Protein AF-A0A6P2B1A9-F1 (afdb_monomer_lite)

Radius of gyration: 12.59 Å; chains: 1; bounding box: 27×20×36 Å

Foldseek 3Di:
DQWDPDFQPQVVVVVVDDRTDDQVPCVVQWDDPPSHDIDGWDQDPVRDTDPPPD

Structure (mmCIF, N/CA/C/O backbone):
data_AF-A0A6P2B1A9-F1
#
_entry.id   AF-A0A6P2B1A9-F1
#
loop_
_atom_site.group_PDB
_atom_site.id
_atom_site.type_symbol
_atom_site.label_atom_id
_atom_site.label_alt_id
_atom_site.label_comp_id
_atom_site.label_asym_id
_atom_site.label_entity_id
_atom_site.label_seq_id
_atom_site.pdbx_PDB_ins_code
_atom_site.Cartn_x
_atom_site.Cartn_y
_atom_site.Cartn_z
_atom_site.occupancy
_atom_site.B_iso_or_equiv
_atom_site.auth_seq_id
_atom_site.auth_comp_id
_atom_site.auth_asym_id
_atom_site.auth_atom_id
_atom_site.pdbx_PDB_model_num
ATOM 1 N N . MET A 1 1 ? 12.465 3.283 0.285 1.00 62.06 1 MET A N 1
ATOM 2 C CA . MET A 1 1 ? 11.868 2.558 -0.859 1.00 62.06 1 MET A CA 1
ATOM 3 C C . MET A 1 1 ? 10.674 1.774 -0.327 1.00 62.06 1 MET A C 1
ATOM 5 O O . MET A 1 1 ? 10.876 1.013 0.603 1.00 62.06 1 MET A O 1
ATOM 9 N N . GLY A 1 2 ? 9.458 2.017 -0.826 1.00 76.56 2 GLY A N 1
ATOM 10 C CA . GLY A 1 2 ? 8.211 1.367 -0.379 1.00 76.56 2 GLY A CA 1
ATOM 11 C C . GLY A 1 2 ? 7.434 0.837 -1.580 1.00 76.56 2 GLY A C 1
ATOM 12 O O . GLY A 1 2 ? 6.387 1.368 -1.925 1.00 76.56 2 GLY A O 1
ATOM 13 N N . LYS A 1 3 ? 8.038 -0.111 -2.295 1.00 85.44 3 LYS A N 1
ATOM 14 C CA . LYS A 1 3 ? 7.522 -0.721 -3.526 1.00 85.44 3 LYS A CA 1
ATOM 15 C C . LYS A 1 3 ? 7.647 -2.232 -3.403 1.00 85.44 3 LYS A C 1
ATOM 17 O O . LYS A 1 3 ? 8.489 -2.704 -2.637 1.00 85.44 3 LYS A O 1
ATOM 22 N N . TRP A 1 4 ? 6.867 -2.965 -4.185 1.00 85.06 4 TRP A N 1
ATOM 23 C CA . TRP A 1 4 ? 7.036 -4.409 -4.282 1.00 85.06 4 TRP A CA 1
ATOM 24 C C . TRP A 1 4 ? 8.390 -4.763 -4.902 1.00 85.06 4 TRP A C 1
ATOM 26 O O . TRP A 1 4 ? 8.887 -4.064 -5.786 1.00 85.06 4 TRP A O 1
ATOM 36 N N . LEU A 1 5 ? 8.988 -5.853 -4.419 1.00 88.44 5 LEU A N 1
ATOM 37 C CA . LEU A 1 5 ? 10.228 -6.408 -4.975 1.00 88.44 5 LEU A CA 1
ATOM 38 C C . LEU A 1 5 ? 9.966 -7.288 -6.209 1.00 88.44 5 LEU A C 1
ATOM 40 O O . LEU A 1 5 ? 10.886 -7.580 -6.967 1.00 88.44 5 LEU A O 1
ATOM 44 N N . SER A 1 6 ? 8.711 -7.683 -6.415 1.00 88.75 6 SER A N 1
ATOM 45 C CA . SER A 1 6 ? 8.203 -8.448 -7.552 1.00 88.75 6 SER A CA 1
ATOM 46 C C . SER A 1 6 ? 6.944 -7.781 -8.112 1.00 88.75 6 SER A C 1
ATOM 48 O O . SER A 1 6 ? 6.409 -6.855 -7.508 1.00 88.75 6 SER A O 1
ATOM 50 N N . VAL A 1 7 ? 6.476 -8.238 -9.273 1.00 88.31 7 VAL A N 1
ATOM 51 C CA . VAL A 1 7 ? 5.218 -7.765 -9.869 1.00 88.31 7 VAL A CA 1
ATOM 52 C C . VAL A 1 7 ? 4.033 -8.125 -8.961 1.00 88.31 7 VAL A C 1
ATOM 54 O O . VAL A 1 7 ? 3.933 -9.269 -8.521 1.00 88.31 7 VAL A O 1
ATOM 57 N N . ASP A 1 8 ? 3.153 -7.156 -8.700 1.00 87.12 8 ASP A N 1
ATOM 58 C CA . ASP A 1 8 ? 1.854 -7.344 -8.041 1.00 87.12 8 ASP A CA 1
ATOM 59 C C . ASP A 1 8 ? 0.980 -8.302 -8.880 1.00 87.12 8 ASP A C 1
ATOM 61 O O . ASP A 1 8 ? 0.706 -7.999 -10.049 1.00 87.12 8 ASP A O 1
ATOM 65 N N . PRO A 1 9 ? 0.517 -9.438 -8.322 1.00 87.25 9 PRO A N 1
ATOM 66 C CA . PRO A 1 9 ? -0.374 -10.369 -9.014 1.00 87.25 9 PRO A CA 1
ATOM 67 C C . PRO A 1 9 ? -1.666 -9.733 -9.550 1.00 87.25 9 PRO A C 1
ATOM 69 O O . PRO A 1 9 ? -2.217 -10.224 -10.533 1.00 87.25 9 PRO A O 1
ATOM 72 N N . MET A 1 10 ? -2.143 -8.642 -8.941 1.00 87.06 10 MET A N 1
ATO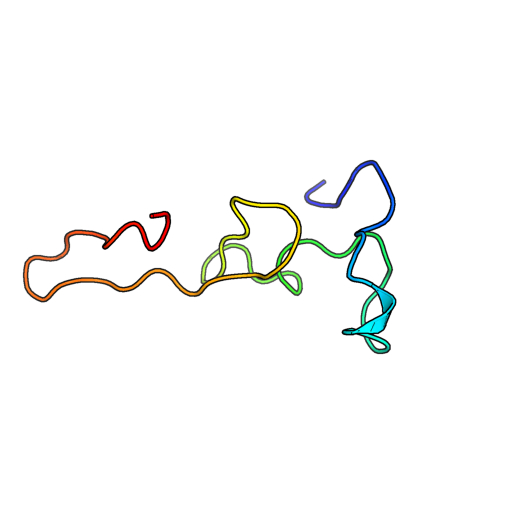M 73 C CA . MET A 1 10 ? -3.370 -7.934 -9.328 1.00 87.06 10 MET A CA 1
ATOM 74 C C . MET A 1 10 ? -3.099 -6.637 -10.102 1.00 87.06 10 MET A C 1
ATOM 76 O O . MET A 1 10 ? -3.978 -5.778 -10.215 1.00 87.06 10 MET A O 1
ATOM 80 N N . HIS A 1 11 ? -1.909 -6.480 -10.693 1.00 86.12 11 HIS A N 1
ATOM 81 C CA . HIS A 1 11 ? -1.582 -5.274 -11.460 1.00 86.12 11 HIS A CA 1
ATOM 82 C C . HIS A 1 11 ? -2.542 -5.029 -12.645 1.00 86.12 11 HIS A C 1
ATOM 84 O O . HIS A 1 11 ? -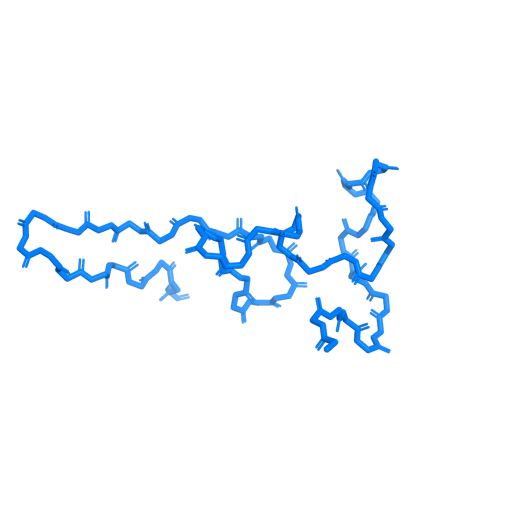2.720 -3.884 -13.063 1.00 86.12 11 HIS A O 1
ATOM 90 N N . SER A 1 12 ? -3.158 -6.082 -13.200 1.00 86.69 12 SER A N 1
ATOM 91 C CA . SER A 1 12 ? -4.125 -5.987 -14.305 1.00 86.69 12 SER A CA 1
ATOM 92 C C . SER A 1 12 ? -5.399 -5.248 -13.904 1.00 86.69 12 SER A C 1
ATOM 94 O O . SER A 1 12 ? -5.929 -4.466 -14.693 1.00 86.69 12 SER A O 1
ATOM 96 N N . GLU A 1 13 ? -5.841 -5.428 -12.659 1.00 86.19 13 GLU A N 1
ATOM 97 C CA . GLU A 1 13 ? -7.021 -4.762 -12.096 1.00 86.19 13 GLU A CA 1
ATOM 98 C C . GLU A 1 13 ? -6.779 -3.260 -11.883 1.00 86.19 13 GLU A C 1
ATOM 100 O O . GLU A 1 13 ? -7.713 -2.468 -11.748 1.00 86.19 13 GLU A O 1
ATOM 105 N N . ARG A 1 14 ? -5.508 -2.839 -11.887 1.00 83.19 14 ARG A N 1
ATOM 106 C CA . ARG A 1 14 ? -5.075 -1.459 -11.658 1.00 83.19 14 ARG A CA 1
ATOM 107 C C . ARG A 1 14 ? -4.223 -0.948 -12.816 1.00 83.19 14 ARG A C 1
ATOM 109 O O . ARG A 1 14 ? -3.090 -0.517 -12.624 1.00 83.19 14 ARG A O 1
ATOM 116 N N . SER A 1 15 ? -4.801 -0.899 -14.016 1.00 83.62 15 SER A N 1
ATOM 117 C CA . SER A 1 15 ? -4.113 -0.466 -15.250 1.00 83.62 15 SER A CA 1
ATOM 118 C C . SER A 1 15 ? -3.466 0.929 -15.198 1.00 83.62 15 SER A C 1
ATOM 120 O O . SER A 1 15 ? -2.591 1.237 -16.003 1.00 83.62 15 SER A O 1
ATOM 122 N N . ARG A 1 16 ? -3.880 1.785 -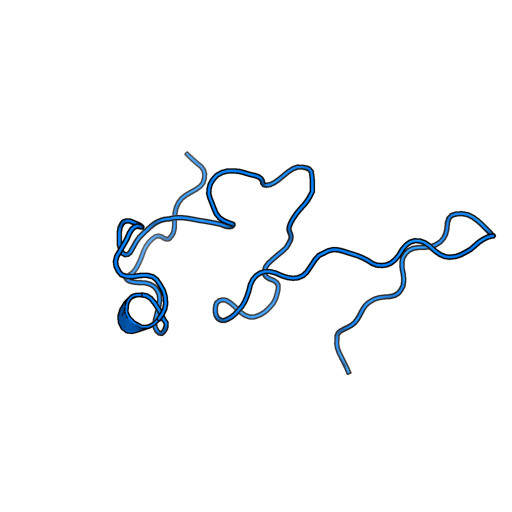14.252 1.00 86.75 16 ARG A N 1
ATOM 123 C CA . ARG A 1 16 ? -3.325 3.134 -14.038 1.00 86.75 16 ARG A CA 1
ATOM 124 C C . ARG A 1 16 ? -2.102 3.171 -13.117 1.00 86.75 16 ARG A C 1
ATOM 126 O O . ARG A 1 16 ? -1.507 4.237 -12.964 1.00 86.75 16 ARG A O 1
ATOM 133 N N . LEU A 1 17 ? -1.744 2.060 -12.477 1.00 87.38 17 LEU A N 1
ATOM 134 C CA . LEU A 1 17 ? -0.621 1.971 -11.546 1.00 87.38 17 LEU A CA 1
ATOM 135 C C . LEU A 1 17 ? 0.507 1.134 -12.140 1.00 87.38 17 LEU A C 1
ATOM 137 O O . LEU A 1 17 ? 0.299 0.268 -12.987 1.00 87.38 17 LEU A O 1
ATOM 141 N N . THR A 1 18 ? 1.731 1.389 -11.682 1.00 89.44 18 THR A N 1
ATOM 142 C CA . THR A 1 18 ? 2.848 0.520 -12.047 1.00 89.44 18 THR A CA 1
ATOM 143 C C . THR A 1 18 ? 2.694 -0.837 -11.352 1.00 89.44 18 THR A C 1
ATOM 145 O O . THR A 1 18 ? 2.221 -0.873 -10.215 1.00 89.44 18 THR A O 1
ATOM 148 N N . PRO A 1 19 ? 3.180 -1.943 -11.947 1.00 89.75 19 PRO A N 1
ATOM 149 C CA . PRO A 1 19 ? 3.087 -3.275 -11.337 1.00 89.75 19 PRO A CA 1
ATOM 150 C C . PRO A 1 19 ? 3.868 -3.449 -10.023 1.00 89.75 19 PRO A C 1
ATOM 152 O O . PRO A 1 19 ? 3.878 -4.527 -9.452 1.00 89.75 19 PRO A O 1
ATOM 155 N N . TYR A 1 20 ? 4.546 -2.402 -9.553 1.00 89.88 20 TYR A N 1
ATOM 156 C CA . TYR A 1 20 ? 5.327 -2.381 -8.315 1.00 89.88 20 TYR A CA 1
ATOM 157 C C . TYR A 1 20 ? 4.780 -1.367 -7.303 1.00 89.88 20 TYR A C 1
ATOM 159 O O . TYR A 1 20 ? 5.442 -1.045 -6.313 1.00 89.88 20 TYR A O 1
ATOM 167 N N . ASN A 1 21 ? 3.611 -0.790 -7.579 1.00 89.06 21 ASN A N 1
ATOM 168 C CA . ASN A 1 21 ? 2.989 0.198 -6.719 1.00 89.06 21 ASN A CA 1
ATOM 169 C C . ASN A 1 21 ? 2.491 -0.458 -5.423 1.00 89.06 21 ASN A C 1
ATOM 171 O O . ASN A 1 21 ? 1.714 -1.404 -5.463 1.00 89.06 21 ASN A O 1
ATOM 175 N N . TYR A 1 22 ? 2.936 0.055 -4.277 1.00 86.50 22 TYR A N 1
ATOM 176 C CA . TYR A 1 22 ? 2.445 -0.382 -2.975 1.00 86.50 22 TYR A CA 1
ATOM 177 C C . TYR A 1 22 ? 1.348 0.577 -2.508 1.00 86.50 22 TYR A C 1
ATOM 179 O O . TYR A 1 22 ? 1.577 1.790 -2.453 1.00 86.50 22 TYR A O 1
ATOM 187 N N . VAL A 1 23 ? 0.171 0.036 -2.174 1.00 88.38 23 VAL A N 1
ATOM 188 C CA . VAL A 1 23 ? -0.973 0.742 -1.556 1.00 88.38 23 VAL A CA 1
ATOM 189 C C . VAL A 1 23 ? -1.318 2.098 -2.189 1.00 88.38 23 VAL A C 1
ATOM 191 O O . VAL A 1 23 ? -1.596 3.075 -1.496 1.00 88.38 23 VAL A O 1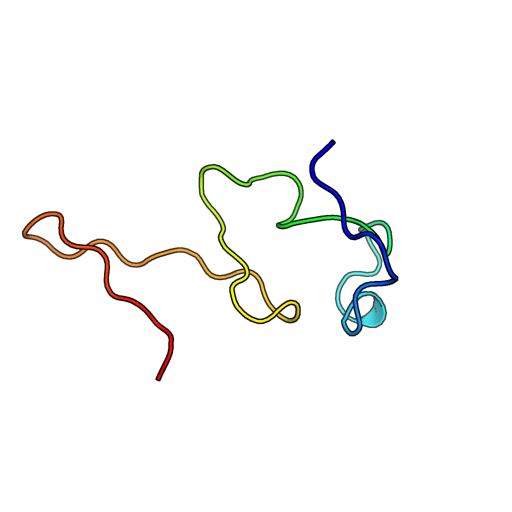
ATOM 194 N N . GLN A 1 24 ? -1.257 2.196 -3.521 1.00 88.19 24 GLN A N 1
ATOM 195 C CA . GLN A 1 24 ? -1.550 3.430 -4.270 1.00 88.19 24 GLN A CA 1
ATOM 196 C C . GLN A 1 24 ? -0.664 4.623 -3.863 1.00 88.19 24 GLN A C 1
ATOM 198 O O . GLN A 1 24 ? -1.054 5.780 -4.004 1.00 88.19 24 GLN A O 1
ATOM 203 N N . ASN A 1 25 ? 0.543 4.352 -3.349 1.00 85.88 25 ASN A N 1
ATOM 204 C CA . ASN A 1 25 ? 1.428 5.322 -2.694 1.00 85.88 25 ASN A CA 1
ATOM 205 C C . ASN A 1 25 ? 0.807 6.041 -1.473 1.00 85.88 25 ASN A C 1
ATOM 207 O O . ASN A 1 25 ? 1.278 7.116 -1.103 1.00 85.88 25 ASN A O 1
ATOM 211 N N . ASN A 1 26 ? -0.209 5.467 -0.818 1.00 87.44 26 ASN A N 1
ATOM 212 C CA . ASN A 1 26 ? -0.863 6.035 0.368 1.00 87.44 26 ASN A CA 1
ATOM 213 C C . ASN A 1 26 ? -0.771 5.112 1.609 1.00 87.44 26 ASN A C 1
ATOM 215 O O . ASN A 1 26 ? -1.794 4.706 2.164 1.00 87.44 26 ASN A O 1
ATOM 219 N N . PRO A 1 27 ? 0.448 4.799 2.093 1.00 86.25 27 PRO A N 1
ATOM 220 C CA . PRO A 1 27 ? 0.668 3.841 3.184 1.00 86.25 27 PRO A CA 1
ATOM 221 C C . PRO A 1 27 ? 0.236 4.3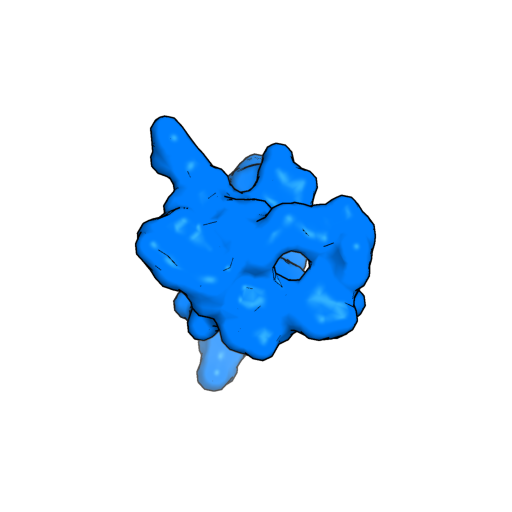35 4.569 1.00 86.25 27 PRO A C 1
ATOM 223 O O . PRO A 1 27 ? 0.305 3.585 5.534 1.00 86.25 27 PRO A O 1
ATOM 226 N N . ILE A 1 28 ? -0.189 5.595 4.686 1.00 85.12 28 ILE A N 1
ATOM 227 C CA . ILE A 1 28 ? -0.732 6.143 5.935 1.00 85.12 28 ILE A CA 1
ATOM 228 C C . ILE A 1 28 ? -2.173 5.668 6.140 1.00 85.12 28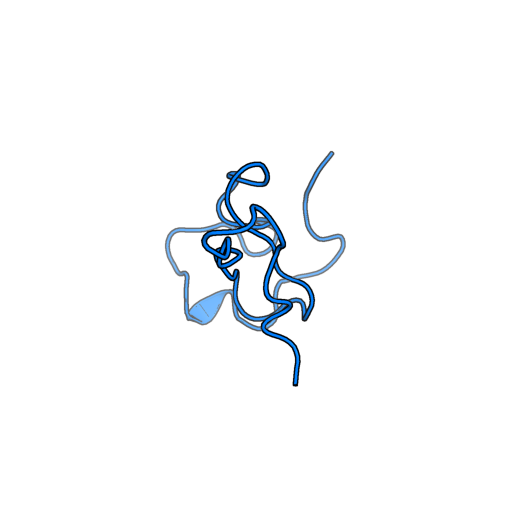 ILE A C 1
ATOM 230 O O . ILE A 1 28 ? -2.590 5.404 7.262 1.00 85.12 28 ILE A O 1
ATOM 234 N N . ASN A 1 29 ? -2.939 5.572 5.051 1.00 84.62 29 ASN A N 1
ATOM 235 C CA . ASN A 1 29 ? -4.371 5.287 5.104 1.00 84.62 29 ASN A CA 1
ATOM 236 C C . ASN A 1 29 ? -4.726 3.870 4.650 1.00 84.62 29 ASN A C 1
ATOM 238 O O . ASN A 1 29 ? -5.849 3.429 4.891 1.00 84.62 29 ASN A O 1
ATOM 242 N N . LEU A 1 30 ? -3.815 3.197 3.947 1.00 86.50 30 LEU A N 1
ATOM 243 C CA . LEU A 1 30 ? -4.054 1.920 3.288 1.00 86.50 30 LEU A CA 1
ATOM 244 C C . LEU A 1 30 ? -2.992 0.904 3.694 1.00 86.50 30 LEU A C 1
ATOM 246 O O . LEU A 1 30 ? -1.807 1.224 3.799 1.00 86.50 30 LEU A O 1
ATOM 250 N N . ILE A 1 31 ? -3.439 -0.329 3.898 1.00 86.69 31 ILE A N 1
ATOM 251 C CA . ILE A 1 31 ? -2.609 -1.468 4.279 1.00 86.69 31 ILE A CA 1
ATOM 252 C C . ILE A 1 31 ? -2.992 -2.621 3.354 1.00 86.69 31 ILE A C 1
ATOM 254 O O . ILE A 1 31 ? -4.175 -2.903 3.206 1.00 86.69 31 ILE A O 1
ATOM 258 N N . ASP A 1 32 ? -2.022 -3.306 2.754 1.00 83.56 32 ASP A N 1
ATOM 259 C CA . ASP A 1 32 ? -2.262 -4.554 2.017 1.00 83.56 32 ASP A CA 1
ATOM 260 C C . ASP A 1 32 ? -1.540 -5.711 2.723 1.00 83.56 32 ASP A C 1
ATOM 262 O O . ASP A 1 32 ? -0.354 -5.940 2.474 1.00 83.56 32 ASP A O 1
ATOM 266 N N . PRO A 1 33 ? -2.213 -6.428 3.642 1.00 82.62 33 PRO A N 1
ATOM 267 C CA . PRO A 1 33 ? -1.591 -7.529 4.372 1.00 82.62 33 PRO A CA 1
ATOM 268 C C . PRO A 1 33 ? -1.383 -8.787 3.523 1.00 82.62 33 PRO A C 1
ATOM 270 O O . PRO A 1 33 ? -0.624 -9.669 3.914 1.00 82.62 33 PRO A O 1
ATOM 273 N N . THR A 1 34 ? -2.095 -8.896 2.399 1.00 82.75 34 THR A N 1
ATOM 274 C CA . THR A 1 34 ? -2.152 -10.113 1.574 1.00 82.75 34 THR A CA 1
ATOM 275 C C . THR A 1 34 ? -1.347 -10.009 0.281 1.00 82.75 34 THR A C 1
ATOM 277 O O . THR A 1 34 ? -1.077 -11.030 -0.346 1.00 82.75 34 THR A O 1
ATOM 280 N N . GLY A 1 35 ? -0.959 -8.795 -0.116 1.00 79.25 35 GLY A N 1
ATOM 281 C CA . GLY A 1 35 ? -0.328 -8.506 -1.404 1.00 79.25 35 GLY A CA 1
ATOM 282 C C . GLY A 1 35 ? -1.278 -8.636 -2.595 1.00 79.25 35 GLY A C 1
ATOM 283 O O . GLY A 1 35 ? -0.834 -8.998 -3.679 1.00 79.25 35 GLY A O 1
ATOM 284 N N . MET A 1 36 ? -2.577 -8.414 -2.380 1.00 81.25 36 MET A N 1
ATOM 285 C CA . MET A 1 36 ? -3.626 -8.561 -3.396 1.00 81.25 36 MET A CA 1
ATOM 286 C C . MET A 1 36 ? -4.434 -7.262 -3.513 1.00 81.25 36 MET A C 1
ATOM 288 O O . MET A 1 36 ? -4.394 -6.548 -4.523 1.00 81.25 36 MET A O 1
ATOM 292 N N . ILE A 1 37 ? -5.167 -6.926 -2.448 1.00 79.81 37 ILE A N 1
ATOM 293 C CA . ILE A 1 37 ? -5.995 -5.726 -2.369 1.00 79.81 37 ILE A CA 1
ATOM 294 C C . ILE A 1 37 ? -5.650 -4.915 -1.128 1.00 79.81 37 ILE A C 1
ATOM 296 O O . ILE A 1 37 ? -5.630 -5.419 -0.009 1.00 79.81 37 ILE A O 1
ATOM 300 N N . ASP A 1 38 ? -5.426 -3.623 -1.352 1.00 80.38 38 ASP A N 1
ATOM 301 C CA . ASP A 1 38 ? -5.287 -2.629 -0.309 1.00 80.38 38 ASP A CA 1
ATOM 302 C C . ASP A 1 38 ? -6.609 -2.448 0.446 1.00 80.38 38 ASP A C 1
ATOM 304 O O . ASP A 1 38 ? -7.678 -2.245 -0.130 1.00 80.38 38 ASP A O 1
ATOM 308 N N . LEU A 1 39 ? -6.520 -2.523 1.767 1.00 83.06 39 LEU A N 1
ATOM 309 C CA . LEU A 1 39 ? -7.624 -2.389 2.700 1.00 83.06 39 LEU A CA 1
ATOM 310 C C . LEU A 1 39 ? -7.469 -1.084 3.476 1.00 83.06 39 LEU A C 1
ATOM 312 O O . LEU A 1 39 ? -6.372 -0.696 3.892 1.00 83.06 39 LEU A O 1
ATOM 316 N N . LYS A 1 40 ? -8.597 -0.416 3.713 1.00 83.00 40 LYS A N 1
ATOM 317 C CA . LYS A 1 40 ? -8.660 0.697 4.657 1.00 83.00 40 LYS A CA 1
ATOM 318 C C . LYS A 1 40 ? -8.982 0.130 6.044 1.00 83.00 40 LYS A C 1
ATOM 320 O O . LYS A 1 40 ? -10.075 -0.416 6.207 1.00 83.00 40 LYS A O 1
ATOM 325 N N . PRO A 1 41 ? -8.089 0.261 7.041 1.00 79.88 41 PRO A N 1
ATOM 326 C CA . PRO A 1 41 ? -8.353 -0.245 8.381 1.00 79.88 41 PRO A CA 1
ATOM 327 C C . PRO A 1 41 ? -9.614 0.407 8.954 1.00 79.88 41 PRO A C 1
ATOM 329 O O . PRO A 1 41 ? -9.799 1.626 8.878 1.00 79.88 41 PRO A O 1
ATOM 332 N N . LYS A 1 42 ? -10.500 -0.415 9.524 1.00 81.88 42 LYS A N 1
ATOM 333 C CA . LYS A 1 42 ? -11.697 0.074 10.207 1.00 81.88 42 LYS A CA 1
ATOM 334 C C . LYS A 1 42 ? -11.335 0.384 11.655 1.00 81.88 42 LYS A C 1
ATOM 336 O O . LYS A 1 42 ? -10.971 -0.518 12.402 1.00 81.88 42 LYS A O 1
ATOM 341 N N . VAL A 1 43 ? -11.449 1.650 12.037 1.00 81.56 43 VAL A N 1
ATOM 342 C CA . VAL A 1 43 ? -11.301 2.079 13.431 1.00 81.56 43 VAL A CA 1
ATOM 343 C C . VAL A 1 43 ? -12.657 1.934 14.121 1.00 81.56 43 VAL A C 1
ATOM 345 O O . VAL A 1 43 ? -13.682 2.352 13.575 1.00 81.56 43 VAL A O 1
ATOM 348 N N . LEU A 1 44 ? -12.667 1.269 15.270 1.00 84.00 44 LEU A N 1
ATOM 349 C CA . LEU A 1 44 ? -13.818 1.117 16.152 1.00 84.00 44 LEU A CA 1
ATOM 350 C C . LEU A 1 44 ? -14.022 2.382 17.000 1.00 84.00 44 LEU A C 1
ATOM 352 O O . LEU A 1 44 ? -13.131 3.221 17.113 1.00 84.00 44 LEU A O 1
ATOM 356 N N . GLU A 1 45 ? -15.207 2.535 17.593 1.00 87.44 45 GLU A N 1
ATOM 357 C CA . GLU A 1 45 ? -15.557 3.715 18.407 1.00 87.44 45 GLU A CA 1
ATOM 358 C C . GLU A 1 45 ? -14.661 3.882 19.646 1.00 87.44 45 GLU A C 1
ATOM 360 O O . GLU A 1 45 ? -14.469 4.994 20.128 1.00 87.44 45 GLU A O 1
ATOM 365 N N . ASP A 1 46 ? -14.067 2.789 20.123 1.00 88.06 46 ASP A N 1
ATOM 366 C CA . ASP A 1 46 ? -13.106 2.752 21.227 1.00 88.06 46 ASP A CA 1
ATOM 367 C C . ASP A 1 46 ? -11.656 3.062 20.795 1.00 88.06 46 ASP A C 1
ATOM 369 O O . ASP A 1 46 ? -10.739 3.024 21.615 1.00 88.06 46 ASP A O 1
ATOM 373 N N . GLY A 1 47 ? -11.430 3.363 19.510 1.00 78.00 47 GLY A N 1
ATOM 374 C CA . GLY A 1 47 ? -10.111 3.637 18.940 1.00 78.00 47 GLY A CA 1
ATOM 375 C C . GLY A 1 47 ? -9.299 2.389 18.582 1.00 78.00 47 GLY A C 1
ATOM 376 O O . GLY A 1 47 ? -8.181 2.522 18.077 1.00 78.00 47 GLY A O 1
ATOM 377 N N . SER A 1 48 ? -9.831 1.183 18.795 1.00 82.19 48 SER A N 1
ATOM 378 C CA . SER A 1 48 ? -9.171 -0.050 18.367 1.00 82.19 48 SER A CA 1
ATOM 379 C C . SER A 1 48 ? -9.314 -0.270 16.854 1.00 82.19 48 SER A C 1
ATOM 381 O O . SER A 1 48 ? -10.254 0.203 16.212 1.00 82.19 48 SER A O 1
ATOM 383 N N . VAL A 1 49 ? -8.353 -0.965 16.241 1.00 76.81 49 VAL A N 1
ATOM 384 C CA . VAL A 1 49 ? -8.390 -1.277 14.805 1.00 76.81 49 VAL A CA 1
ATOM 385 C C . VAL A 1 49 ? -8.948 -2.681 14.610 1.00 76.81 49 VAL A C 1
ATOM 387 O O . VAL A 1 49 ? -8.375 -3.661 15.083 1.00 76.81 49 VAL A O 1
ATOM 390 N N . LEU A 1 50 ? -10.047 -2.783 13.863 1.00 73.00 50 LEU A N 1
ATOM 391 C CA . LEU A 1 50 ? -10.585 -4.056 13.400 1.00 73.00 50 LEU A CA 1
ATOM 392 C C . LEU A 1 50 ? -9.642 -4.627 12.342 1.00 73.00 50 LEU A C 1
ATOM 394 O O . LEU A 1 50 ? -9.573 -4.124 11.217 1.00 73.00 50 LEU A O 1
ATOM 398 N N . ASN A 1 51 ? -8.931 -5.695 12.700 1.00 61.97 51 ASN A N 1
ATOM 399 C CA . ASN A 1 51 ? -8.187 -6.470 11.722 1.00 61.97 51 ASN A CA 1
ATOM 400 C C . ASN A 1 51 ? -9.200 -7.179 10.811 1.00 61.97 51 ASN A C 1
ATOM 402 O O . ASN A 1 51 ? -9.942 -8.052 11.254 1.00 61.97 51 ASN A O 1
ATOM 406 N N . GLN A 1 52 ? -9.285 -6.750 9.551 1.00 60.12 52 GLN A N 1
ATOM 407 C CA . GLN A 1 52 ? -10.218 -7.318 8.571 1.00 60.12 52 GLN A CA 1
ATOM 408 C C . GLN A 1 52 ? -9.774 -8.692 8.044 1.00 60.12 52 GLN A C 1
ATOM 410 O O . GLN A 1 52 ? -10.490 -9.292 7.245 1.00 60.12 52 GLN A O 1
ATOM 415 N N . LEU A 1 53 ? -8.627 -9.202 8.498 1.00 58.12 53 LEU A N 1
ATOM 416 C CA . LEU A 1 53 ? -8.160 -10.548 8.193 1.00 58.12 53 LEU A CA 1
ATOM 417 C C . LEU A 1 53 ? -8.939 -11.562 9.040 1.00 58.12 53 LEU A C 1
ATOM 419 O O . LEU A 1 53 ? -8.674 -11.725 10.232 1.00 58.12 53 LEU A O 1
ATOM 423 N N . LYS A 1 54 ? -9.925 -12.205 8.412 1.00 45.16 54 LYS A N 1
ATOM 424 C CA . LYS A 1 54 ? -10.404 -13.528 8.825 1.00 45.16 54 LYS A CA 1
ATOM 425 C C . LYS A 1 54 ? -9.488 -14.602 8.262 1.00 45.16 54 LYS A C 1
ATOM 427 O O . LYS A 1 54 ? -9.046 -14.420 7.106 1.00 45.16 54 LYS A O 1
#

Sequence (54 aa):
MGKWLSVDPMHSERSRLTPYNYVQNNPINLIDPTGMIDLKPKVLEDGSVLNQLK

Secondary structure (DSSP, 8-state):
--B-SS--TTGGGGTTS-TTBSGGG-TTT-B-SSSSS-BPPEEPTTS-EE----

pLDDT: mean 82.1, std 8.86, range [45.16, 89.88]